Protein AF-A0A3L8P4Z9-F1 (afdb_monomer_lite)

Foldseek 3Di:
DDDDDDDDDPPDDDPDPPPPDPPDPPPDQLLVVLVVVLVVLVVVLVVLVVVLVVLVVVLVVVPPDDPDDPCNVVSVVVNVVSVVSNVVSVVVSVLSVCLNPDDDFAAAPPPRHTADVVCCSVVSSDRHHPVRVD

Sequence (134 aa):
MGSAVSTCRVTCARSARTTTSASSTVVPEPADHLAERLAEQRRRIADLERSLAAVHAASESSNADDEHDPEGATIAFERQQLVALLETARRTAAALEAAATRTGPVLCERCGRPIDPARLEVRPQATTCVGCAS

Organism: NCBI:txid2478913

InterPro domains:
  IPR000962 Zinc finger, DksA/TraR C4-type [PF01258] (106-133)
  IPR020458 Zinc finger, DksA/TraR C4-type conserved site [PS01102] (108-132)

Radius of gyration: 32.13 Å; chains: 1; bounding box: 61×26×126 Å

pLDDT: mean 80.96, std 17.07, range [43.81, 98.62]

Secondary structure (DSSP, 8-state):
--------------------------PPPHHHHHHHHHHHHHHHHHHHHHHHHHHHHHHHHHTTT-TT-TTHHHHHHHHHHHHHHHHHHHHHHHHHHHHHH--SPPBPTTT-PBPPHHHHHH-TT--S-GGG--

Structure (mmCIF, N/CA/C/O backbone):
data_AF-A0A3L8P4Z9-F1
#
_entry.id   AF-A0A3L8P4Z9-F1
#
loop_
_atom_site.group_PDB
_atom_site.id
_atom_site.type_symbol
_atom_site.label_atom_id
_atom_site.label_alt_id
_atom_site.label_comp_id
_atom_site.label_asym_id
_atom_site.label_entity_id
_atom_site.label_seq_id
_atom_site.pdbx_PDB_ins_code
_atom_site.Cartn_x
_atom_site.Cartn_y
_atom_site.Cartn_z
_atom_site.occupancy
_atom_site.B_iso_or_equiv
_atom_site.auth_seq_id
_atom_site.auth_comp_id
_atom_site.auth_asym_id
_atom_site.auth_atom_id
_atom_site.pdbx_PDB_model_num
ATOM 1 N N . MET A 1 1 ? 38.728 -0.240 91.997 1.00 47.25 1 MET A N 1
ATOM 2 C CA . MET A 1 1 ? 39.815 -0.886 91.225 1.00 47.25 1 MET A CA 1
ATOM 3 C C . MET A 1 1 ? 39.215 -2.098 90.518 1.00 47.25 1 MET A C 1
ATOM 5 O O . MET A 1 1 ? 38.526 -2.849 91.189 1.00 47.25 1 MET A O 1
ATOM 9 N N . GLY A 1 2 ? 39.416 -2.232 89.198 1.00 43.81 2 GLY A N 1
ATOM 10 C CA . GLY A 1 2 ? 38.880 -3.311 88.339 1.00 43.81 2 GLY A CA 1
ATOM 11 C C . GLY A 1 2 ? 37.883 -2.778 87.295 1.00 43.81 2 GLY A C 1
ATOM 12 O O . GLY A 1 2 ? 36.716 -2.616 87.613 1.00 43.81 2 GLY A O 1
ATOM 13 N N . SER A 1 3 ? 38.334 -2.175 86.189 1.00 45.84 3 SER A N 1
ATOM 14 C CA . SER A 1 3 ? 38.762 -2.775 84.901 1.00 45.84 3 SER A CA 1
ATOM 15 C C . SER A 1 3 ? 37.621 -3.215 83.976 1.00 45.84 3 SER A C 1
ATOM 17 O O . SER A 1 3 ? 37.020 -4.248 84.227 1.00 45.84 3 SER A O 1
ATOM 19 N N . ALA A 1 4 ? 37.476 -2.439 82.884 1.00 53.91 4 ALA A N 1
ATOM 20 C CA . ALA A 1 4 ? 37.162 -2.788 81.484 1.00 53.91 4 ALA A CA 1
ATOM 21 C C . ALA A 1 4 ? 35.872 -3.613 81.205 1.00 53.91 4 ALA A C 1
ATOM 23 O O . ALA A 1 4 ? 35.465 -4.457 81.977 1.00 53.91 4 ALA A O 1
ATOM 24 N N . VAL A 1 5 ? 35.139 -3.455 80.101 1.00 52.00 5 VAL A N 1
ATOM 25 C CA . VAL A 1 5 ? 35.593 -3.474 78.709 1.00 52.00 5 VAL A CA 1
ATOM 26 C C . VAL A 1 5 ? 34.536 -2.809 77.811 1.00 52.00 5 VAL A C 1
ATOM 28 O O . VAL A 1 5 ? 33.337 -3.044 77.921 1.00 52.00 5 VAL A O 1
ATOM 31 N N . SER A 1 6 ? 35.055 -1.993 76.899 1.00 62.97 6 SER A N 1
ATOM 32 C CA . SER A 1 6 ? 34.502 -1.539 75.623 1.00 62.97 6 SER A CA 1
ATOM 33 C C . SER A 1 6 ? 33.571 -2.526 74.904 1.00 62.97 6 SER A C 1
ATOM 35 O O . SER A 1 6 ? 33.950 -3.661 74.649 1.00 62.97 6 SER A O 1
ATOM 37 N N . THR A 1 7 ? 32.444 -2.041 74.385 1.00 57.97 7 THR A N 1
ATOM 38 C CA . THR A 1 7 ? 32.111 -2.315 72.977 1.00 57.97 7 THR A CA 1
ATOM 39 C C . THR A 1 7 ? 31.402 -1.113 72.363 1.00 57.97 7 THR A C 1
ATOM 41 O O . THR A 1 7 ? 30.231 -0.832 72.600 1.00 57.97 7 THR A O 1
ATOM 44 N N . CYS A 1 8 ? 32.161 -0.396 71.541 1.00 51.56 8 CYS A N 1
ATOM 45 C CA . CYS A 1 8 ? 31.667 0.577 70.583 1.00 51.56 8 CYS A CA 1
ATOM 46 C C . CYS A 1 8 ? 30.765 -0.145 69.566 1.00 51.56 8 CYS A C 1
ATOM 48 O O . CYS A 1 8 ? 31.259 -0.880 68.711 1.00 51.56 8 CYS A O 1
ATOM 50 N N . ARG A 1 9 ? 29.440 0.029 69.649 1.00 60.16 9 ARG A N 1
ATOM 51 C CA . ARG A 1 9 ? 28.540 -0.318 68.541 1.00 60.16 9 ARG A CA 1
ATOM 52 C C . ARG A 1 9 ? 28.364 0.912 67.666 1.00 60.16 9 ARG A C 1
ATOM 54 O O . ARG A 1 9 ? 27.526 1.768 67.920 1.00 60.16 9 ARG A O 1
ATOM 61 N N . VAL A 1 10 ? 29.189 0.967 66.627 1.00 54.81 10 VAL A N 1
ATOM 62 C CA . VAL A 1 10 ? 29.035 1.852 65.475 1.00 54.81 10 VAL A CA 1
ATOM 63 C C . VAL A 1 10 ? 27.683 1.550 64.825 1.00 54.81 10 VAL A C 1
ATOM 65 O O . VAL A 1 10 ? 27.546 0.583 64.078 1.00 54.81 10 VAL A O 1
ATOM 68 N N . THR A 1 11 ? 26.661 2.358 65.092 1.00 55.53 11 THR A N 1
ATOM 69 C CA . THR A 1 11 ? 25.477 2.412 64.228 1.00 55.53 11 THR A CA 1
ATOM 70 C C . THR A 1 11 ? 25.874 3.145 62.953 1.00 55.53 11 THR A C 1
ATOM 72 O O . THR A 1 11 ? 25.762 4.364 62.852 1.00 55.53 11 THR A O 1
ATOM 75 N N . CYS A 1 12 ? 26.412 2.403 61.986 1.00 56.47 12 CYS A N 1
ATOM 76 C CA . CYS A 1 12 ? 26.636 2.913 60.642 1.00 56.47 12 CYS A CA 1
ATOM 77 C C . CYS A 1 12 ? 25.268 3.085 59.964 1.00 56.47 12 CYS A C 1
ATOM 79 O O . CYS A 1 12 ? 24.555 2.110 59.720 1.00 56.47 12 CYS A O 1
ATOM 81 N N . ALA A 1 13 ? 24.894 4.336 59.699 1.00 60.34 13 ALA A N 1
ATOM 82 C CA . ALA A 1 13 ? 23.738 4.700 58.896 1.00 60.34 13 ALA A CA 1
ATOM 83 C C . ALA A 1 13 ? 23.866 4.083 57.496 1.00 60.34 13 ALA A C 1
ATOM 85 O O . ALA A 1 13 ? 24.743 4.460 56.717 1.00 60.34 13 ALA A O 1
ATOM 86 N N . ARG A 1 14 ? 22.989 3.133 57.156 1.00 54.19 14 ARG A N 1
ATOM 87 C CA . ARG A 1 14 ? 22.910 2.585 55.800 1.00 54.19 14 ARG A CA 1
ATOM 88 C C . ARG A 1 14 ? 21.773 3.275 55.058 1.00 54.19 14 ARG A C 1
ATOM 90 O O . ARG A 1 14 ? 20.643 2.800 55.057 1.00 54.19 14 ARG A O 1
ATOM 97 N N . SER A 1 15 ? 22.088 4.410 54.434 1.00 60.22 15 SER A N 1
ATOM 98 C CA . SER A 1 15 ? 21.227 5.030 53.425 1.00 60.22 15 SER A CA 1
ATOM 99 C C . SER A 1 15 ? 20.944 4.021 52.315 1.00 60.22 15 SER A C 1
ATOM 101 O O . SER A 1 15 ? 21.846 3.642 51.561 1.00 60.22 15 SER A O 1
ATOM 103 N N . ALA A 1 16 ? 19.689 3.592 52.207 1.00 58.91 16 ALA A N 1
ATOM 104 C CA . ALA A 1 16 ? 19.195 2.912 51.025 1.00 58.91 16 ALA A CA 1
ATOM 105 C C . ALA A 1 16 ? 19.151 3.940 49.888 1.00 58.91 16 ALA A C 1
ATOM 107 O O . ALA A 1 16 ? 18.288 4.812 49.843 1.00 58.91 16 ALA A O 1
ATOM 108 N N . ARG A 1 17 ? 20.135 3.868 48.989 1.00 57.06 17 ARG A N 1
ATOM 109 C CA . ARG A 1 17 ? 20.080 4.543 47.693 1.00 57.06 17 ARG A CA 1
ATOM 110 C C . ARG A 1 17 ? 18.918 3.939 46.910 1.00 57.06 17 ARG A C 1
ATOM 112 O O . ARG A 1 17 ? 19.025 2.825 46.411 1.00 57.06 17 ARG A O 1
ATOM 119 N N . THR A 1 18 ? 17.821 4.674 46.799 1.00 49.19 18 THR A N 1
ATOM 120 C CA . THR A 1 18 ? 16.798 4.450 45.778 1.00 49.19 18 THR A CA 1
ATOM 121 C C . THR A 1 18 ? 17.373 4.851 44.426 1.00 49.19 18 THR A C 1
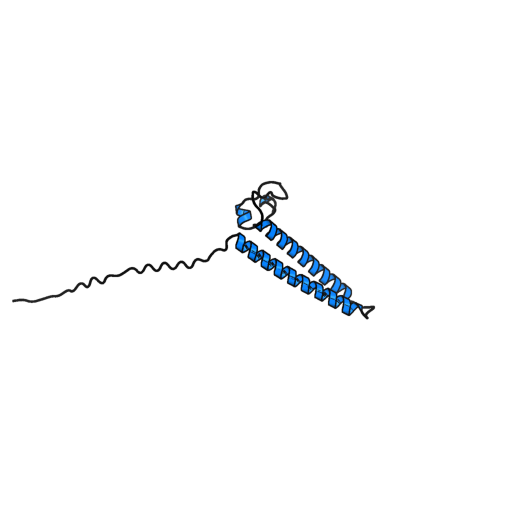ATOM 123 O O . THR A 1 18 ? 17.240 5.992 43.993 1.00 49.19 18 THR A O 1
ATOM 126 N N . THR A 1 19 ? 18.048 3.925 43.752 1.00 48.69 19 THR A N 1
ATOM 127 C CA . THR A 1 19 ? 18.252 4.028 42.306 1.00 48.69 19 THR A CA 1
ATOM 128 C C . THR A 1 19 ? 17.080 3.344 41.619 1.00 48.69 19 THR A C 1
ATOM 130 O O . THR A 1 19 ? 17.152 2.164 41.282 1.00 48.69 19 THR A O 1
ATOM 133 N N . THR A 1 20 ? 15.989 4.083 41.423 1.00 49.09 20 THR A N 1
ATOM 134 C CA . THR A 1 20 ? 14.983 3.723 40.421 1.00 49.09 20 THR A CA 1
ATOM 135 C C . THR A 1 20 ? 15.505 4.219 39.080 1.00 49.09 20 THR A C 1
ATOM 137 O O . THR A 1 20 ? 15.345 5.387 38.743 1.00 49.09 20 THR A O 1
ATOM 140 N N . SER A 1 21 ? 16.183 3.348 38.336 1.00 54.06 21 SER A N 1
ATOM 141 C CA . SER A 1 21 ? 16.427 3.566 36.910 1.00 54.06 21 SER A CA 1
ATOM 142 C C . SER A 1 21 ? 15.387 2.763 36.141 1.00 54.06 21 SER A C 1
ATOM 144 O O . SER A 1 21 ? 15.504 1.546 36.006 1.00 54.06 21 SER A O 1
ATOM 146 N N . ALA A 1 22 ? 14.332 3.443 35.695 1.00 50.34 22 ALA A N 1
ATOM 147 C CA . ALA A 1 22 ? 13.406 2.898 34.718 1.00 50.34 22 ALA A CA 1
ATOM 148 C C . ALA A 1 22 ? 14.041 3.071 33.335 1.00 50.34 22 ALA A C 1
ATOM 150 O O . ALA A 1 22 ? 14.012 4.154 32.753 1.00 50.34 22 ALA A O 1
ATOM 151 N N . SER A 1 23 ? 14.633 1.998 32.814 1.00 52.19 23 SER A N 1
ATOM 152 C CA . SER A 1 23 ? 14.898 1.889 31.383 1.00 52.19 23 SER A CA 1
ATOM 153 C C . SER A 1 23 ? 13.544 1.659 30.711 1.00 52.19 23 SER A C 1
ATOM 155 O O . SER A 1 23 ? 13.071 0.530 30.598 1.00 52.19 23 SER A O 1
ATOM 157 N N . SER A 1 24 ? 12.853 2.757 30.405 1.00 57.09 24 SER A N 1
ATOM 158 C CA . SER A 1 24 ? 11.582 2.710 29.695 1.00 57.09 24 SER A CA 1
ATOM 159 C C . SER A 1 24 ? 11.885 2.357 28.247 1.00 57.09 24 SER A C 1
ATOM 161 O O . SER A 1 24 ? 12.393 3.179 27.484 1.00 57.09 24 SER A O 1
ATOM 163 N N . THR A 1 25 ? 11.614 1.111 27.877 1.00 47.81 25 THR A N 1
ATOM 164 C CA . THR A 1 25 ? 11.360 0.772 26.483 1.00 47.81 25 THR A CA 1
ATOM 165 C C . THR A 1 25 ? 10.094 1.527 26.105 1.00 47.81 25 THR A C 1
ATOM 167 O O . THR A 1 25 ? 8.988 1.119 26.447 1.00 47.81 25 THR A O 1
ATOM 170 N N . VAL A 1 26 ? 10.261 2.701 25.495 1.00 58.88 26 VAL A N 1
ATOM 171 C CA . VAL A 1 26 ? 9.133 3.472 24.976 1.00 58.88 26 VAL A CA 1
ATOM 172 C C . VAL A 1 26 ? 8.517 2.617 23.881 1.00 58.88 26 VAL A C 1
ATOM 174 O O . VAL A 1 26 ? 9.087 2.473 22.800 1.00 58.88 26 VAL A O 1
ATOM 177 N N . VAL A 1 27 ? 7.399 1.972 24.199 1.00 55.41 27 VAL A N 1
ATOM 178 C CA . VAL A 1 27 ? 6.559 1.342 23.189 1.00 55.41 27 VAL A CA 1
ATOM 179 C C . VAL A 1 27 ? 6.059 2.498 22.324 1.00 55.41 27 VAL A C 1
ATOM 181 O O . VAL A 1 27 ? 5.469 3.425 22.881 1.00 55.41 27 VAL A O 1
ATOM 184 N N . PRO A 1 28 ? 6.363 2.522 21.016 1.00 60.59 28 PRO A N 1
ATOM 185 C CA . PRO A 1 28 ? 5.922 3.611 20.161 1.00 60.59 28 PRO A CA 1
ATOM 186 C C . PRO A 1 28 ? 4.397 3.684 20.197 1.00 60.59 28 PRO A C 1
ATOM 188 O O . PRO A 1 28 ? 3.721 2.651 20.135 1.00 60.59 28 PRO A O 1
ATOM 191 N N . GLU A 1 29 ? 3.861 4.899 20.300 1.00 62.59 29 GLU A N 1
ATOM 192 C CA . GLU A 1 29 ? 2.422 5.116 20.216 1.00 62.59 29 GLU A CA 1
ATOM 193 C C . GLU A 1 29 ? 1.911 4.581 18.861 1.00 62.59 29 GLU A C 1
ATOM 195 O O . GLU A 1 29 ? 2.639 4.626 17.860 1.00 62.59 29 GLU A O 1
ATOM 200 N N . PRO A 1 30 ? 0.667 4.077 18.765 1.00 72.62 30 PRO A N 1
ATOM 201 C CA . PRO A 1 30 ? 0.160 3.453 17.537 1.00 72.62 30 PRO A CA 1
ATOM 202 C C . PRO A 1 30 ? 0.298 4.331 16.280 1.00 72.62 30 PRO A C 1
ATOM 204 O O . PRO A 1 30 ? 0.514 3.820 15.179 1.00 72.62 30 PRO A O 1
ATOM 207 N N . ALA A 1 31 ? 0.213 5.655 16.443 1.00 76.88 31 ALA A N 1
ATOM 208 C CA . ALA A 1 31 ? 0.410 6.628 15.372 1.00 76.88 31 ALA A CA 1
ATOM 209 C C . ALA A 1 31 ? 1.866 6.686 14.873 1.00 76.88 31 ALA A C 1
ATOM 211 O O . ALA A 1 31 ? 2.091 6.722 13.661 1.00 76.88 31 ALA A O 1
ATOM 212 N N . ASP A 1 32 ? 2.846 6.622 15.778 1.00 81.56 32 ASP A N 1
ATOM 213 C CA . ASP A 1 32 ? 4.273 6.631 15.434 1.00 81.56 32 ASP A CA 1
ATOM 214 C C . ASP A 1 32 ? 4.645 5.368 14.653 1.00 81.56 32 ASP A C 1
ATOM 216 O O . ASP A 1 32 ? 5.321 5.431 13.624 1.00 81.56 32 AS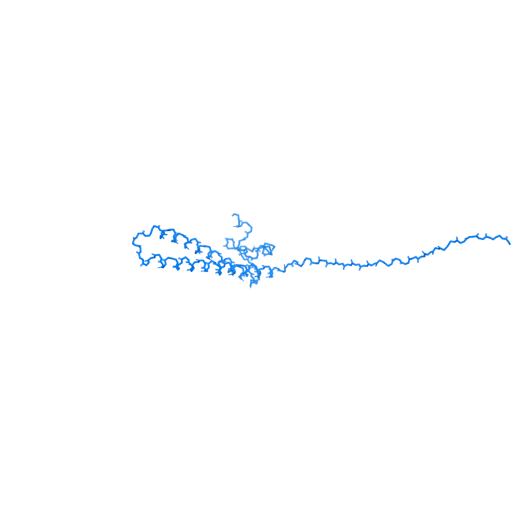P A O 1
ATOM 220 N N . HIS A 1 33 ? 4.110 4.219 15.075 1.00 85.19 33 HIS A N 1
ATOM 221 C CA . HIS A 1 33 ? 4.317 2.957 14.370 1.00 85.19 33 HIS A CA 1
ATOM 222 C C . HIS A 1 33 ? 3.731 2.974 12.946 1.00 85.19 33 HIS A C 1
ATOM 224 O O . HIS A 1 33 ? 4.335 2.452 12.004 1.00 85.19 33 HIS A O 1
ATOM 230 N N . LEU A 1 34 ? 2.561 3.591 12.748 1.00 89.38 34 LEU A N 1
ATOM 231 C CA . LEU A 1 34 ? 1.978 3.758 11.414 1.00 89.38 34 LEU A CA 1
ATOM 232 C C . LEU A 1 34 ? 2.796 4.703 10.536 1.00 89.38 34 LEU A C 1
ATOM 234 O O . LEU A 1 34 ? 3.001 4.399 9.358 1.00 89.38 34 LEU A O 1
ATOM 238 N N . ALA A 1 35 ? 3.279 5.811 11.096 1.00 90.88 35 ALA A N 1
ATOM 239 C CA . ALA A 1 35 ? 4.118 6.765 10.382 1.00 90.88 35 ALA A CA 1
ATOM 240 C C . ALA A 1 35 ? 5.431 6.118 9.913 1.00 90.88 35 ALA A C 1
ATOM 242 O O . ALA A 1 35 ? 5.812 6.270 8.750 1.00 90.88 35 ALA A O 1
ATOM 243 N N . GLU A 1 36 ? 6.082 5.330 10.773 1.00 92.25 36 GLU A N 1
ATOM 244 C CA . GLU A 1 36 ? 7.293 4.584 10.426 1.00 92.25 36 GLU A CA 1
ATOM 245 C C . GLU A 1 36 ? 7.033 3.569 9.304 1.00 92.25 36 GLU A C 1
ATOM 247 O O . GLU A 1 36 ? 7.753 3.537 8.300 1.00 92.25 36 GLU A O 1
ATOM 252 N N . ARG A 1 37 ? 5.954 2.782 9.415 1.00 92.31 37 ARG A N 1
ATOM 253 C CA . ARG A 1 37 ? 5.566 1.818 8.374 1.00 92.31 37 ARG A CA 1
ATOM 254 C C . ARG A 1 37 ? 5.235 2.494 7.048 1.00 92.31 37 ARG A C 1
ATOM 256 O O . ARG A 1 37 ? 5.577 1.958 5.994 1.00 92.31 37 ARG A O 1
ATOM 263 N N . LEU A 1 38 ? 4.585 3.655 7.079 1.00 94.69 38 LEU A N 1
ATOM 264 C CA . LEU A 1 38 ? 4.293 4.436 5.882 1.00 94.69 38 LEU A CA 1
ATOM 265 C C . LEU A 1 38 ? 5.578 4.969 5.238 1.00 94.69 38 LEU A C 1
ATOM 267 O O . LEU A 1 38 ? 5.730 4.874 4.020 1.00 94.69 38 LEU A O 1
ATOM 271 N N . ALA A 1 39 ? 6.518 5.482 6.035 1.00 96.25 39 ALA A N 1
ATOM 272 C CA . ALA A 1 39 ? 7.817 5.928 5.541 1.00 96.25 39 ALA A CA 1
ATOM 273 C C . ALA A 1 39 ? 8.589 4.783 4.865 1.00 96.25 39 ALA A C 1
ATOM 275 O O . ALA A 1 39 ? 9.161 4.977 3.793 1.00 96.25 39 ALA A O 1
ATOM 276 N N . GLU A 1 40 ? 8.544 3.581 5.440 1.00 96.12 40 GLU A N 1
ATOM 277 C CA . GLU A 1 40 ? 9.132 2.382 4.839 1.00 96.12 40 GLU A CA 1
ATOM 278 C C . GLU A 1 40 ? 8.465 2.008 3.510 1.00 96.12 40 GLU A C 1
ATOM 280 O O . GLU A 1 40 ? 9.152 1.777 2.516 1.00 96.12 40 GLU A O 1
ATOM 285 N N . GLN A 1 41 ? 7.128 2.019 3.437 1.00 96.69 41 GLN A N 1
ATOM 286 C CA . GLN A 1 41 ? 6.445 1.754 2.165 1.00 96.69 41 GLN A CA 1
ATOM 287 C C . GLN A 1 41 ? 6.765 2.806 1.101 1.00 96.69 41 GLN A C 1
ATOM 289 O O . GLN A 1 41 ? 6.928 2.455 -0.064 1.00 96.69 41 GLN A O 1
ATOM 294 N N . ARG A 1 42 ? 6.910 4.081 1.480 1.00 98.00 42 ARG A N 1
ATOM 295 C CA . ARG A 1 42 ? 7.303 5.151 0.551 1.00 98.00 42 ARG A CA 1
ATOM 296 C C . ARG A 1 42 ? 8.717 4.955 0.008 1.00 98.00 42 ARG A C 1
ATOM 298 O O . ARG A 1 42 ? 8.916 5.128 -1.191 1.00 98.00 42 ARG A O 1
ATOM 305 N N . ARG A 1 43 ? 9.674 4.538 0.848 1.00 98.44 43 ARG A N 1
ATOM 306 C CA . ARG A 1 43 ? 11.021 4.153 0.388 1.00 98.44 43 ARG A CA 1
ATOM 307 C C . ARG A 1 43 ? 10.952 3.004 -0.614 1.00 98.44 43 ARG A C 1
ATOM 309 O O . ARG A 1 43 ? 11.473 3.125 -1.716 1.00 98.44 43 ARG A O 1
ATOM 316 N N . ARG A 1 44 ? 10.207 1.946 -0.281 1.00 98.00 44 ARG A N 1
ATOM 317 C CA . ARG A 1 44 ? 10.013 0.793 -1.169 1.00 98.00 44 ARG A CA 1
ATOM 318 C C . ARG A 1 44 ? 9.384 1.173 -2.513 1.00 98.00 44 ARG A C 1
ATOM 320 O O . ARG A 1 44 ? 9.782 0.635 -3.540 1.00 98.00 44 ARG A O 1
ATOM 327 N N . ILE A 1 45 ? 8.406 2.080 -2.519 1.00 98.62 45 ILE A N 1
ATOM 328 C CA . ILE A 1 45 ? 7.800 2.610 -3.751 1.00 98.62 45 ILE A CA 1
ATOM 329 C C . ILE A 1 45 ? 8.860 3.310 -4.605 1.00 98.62 45 ILE A C 1
ATOM 331 O O . ILE A 1 45 ? 8.984 2.983 -5.781 1.00 98.62 45 ILE A O 1
ATOM 335 N N . ALA A 1 46 ? 9.654 4.205 -4.013 1.00 98.44 46 ALA A N 1
ATOM 336 C CA . ALA A 1 46 ? 10.706 4.923 -4.731 1.00 98.44 46 ALA A CA 1
ATOM 337 C C . ALA A 1 46 ? 11.774 3.973 -5.306 1.00 98.44 46 ALA A C 1
ATOM 339 O O . ALA A 1 46 ? 12.263 4.181 -6.415 1.00 98.44 46 ALA A O 1
ATOM 340 N N . ASP A 1 47 ? 12.124 2.909 -4.583 1.00 98.31 47 ASP A N 1
ATOM 341 C CA . ASP A 1 47 ? 13.052 1.883 -5.067 1.00 98.31 47 ASP A CA 1
ATOM 342 C C . ASP A 1 47 ? 12.482 1.129 -6.274 1.00 98.31 47 ASP A C 1
ATOM 344 O O . ASP A 1 47 ? 13.149 1.017 -7.300 1.00 98.31 47 ASP A O 1
ATOM 348 N N . LEU A 1 48 ? 11.225 0.683 -6.188 1.00 98.38 48 LEU A N 1
ATOM 349 C CA . LEU A 1 48 ? 10.539 -0.012 -7.281 1.00 98.38 48 LEU A CA 1
ATOM 350 C C . LEU A 1 48 ? 10.365 0.876 -8.520 1.00 98.38 48 LEU A C 1
ATOM 352 O O . LEU A 1 48 ? 10.510 0.393 -9.641 1.00 98.38 48 LEU A O 1
ATOM 356 N N . GLU A 1 49 ? 10.084 2.167 -8.339 1.00 98.00 49 GLU A N 1
ATOM 357 C CA . GLU A 1 49 ? 10.002 3.138 -9.436 1.00 98.00 49 GLU A CA 1
ATOM 358 C C . GLU A 1 49 ? 11.352 3.311 -10.141 1.00 98.00 49 GLU A C 1
ATOM 360 O O . GLU A 1 49 ? 11.399 3.326 -11.371 1.00 98.00 49 GLU A O 1
ATOM 365 N N . ARG A 1 50 ? 12.458 3.364 -9.385 1.00 97.94 50 ARG A N 1
ATOM 366 C CA . ARG A 1 50 ? 13.812 3.402 -9.958 1.00 97.94 50 ARG A CA 1
ATOM 367 C C . ARG A 1 50 ? 14.149 2.124 -10.724 1.00 97.94 50 ARG A C 1
ATOM 369 O O . ARG A 1 50 ? 14.678 2.216 -11.829 1.00 97.94 50 ARG A O 1
ATOM 376 N N . SER A 1 51 ? 13.818 0.952 -10.181 1.00 96.50 51 SER A N 1
ATOM 377 C CA . SER A 1 51 ? 14.004 -0.326 -10.881 1.00 96.50 51 SER A CA 1
ATOM 378 C C . SER A 1 51 ? 13.193 -0.389 -12.174 1.00 96.50 51 SER A C 1
ATOM 380 O O . SER A 1 51 ? 13.720 -0.780 -13.210 1.00 96.50 51 SER A O 1
ATOM 382 N N . LEU A 1 52 ? 11.932 0.051 -12.145 1.00 96.06 52 LEU A N 1
ATOM 383 C CA . LEU A 1 52 ? 11.077 0.068 -13.331 1.00 96.06 52 LEU A CA 1
ATOM 384 C C . LEU A 1 52 ? 11.630 1.001 -14.418 1.00 96.06 52 LEU A C 1
ATOM 386 O O . LEU A 1 52 ? 11.653 0.623 -15.588 1.00 96.06 52 LEU A O 1
ATOM 390 N N . ALA A 1 53 ? 12.116 2.184 -14.032 1.00 93.88 53 ALA A N 1
ATOM 391 C CA . ALA A 1 53 ? 12.758 3.118 -14.953 1.00 93.88 53 ALA A CA 1
ATOM 392 C C . ALA A 1 53 ? 14.043 2.537 -15.570 1.00 93.88 53 ALA A C 1
ATOM 394 O O . ALA A 1 53 ? 14.285 2.723 -16.759 1.00 93.88 53 ALA A O 1
ATOM 395 N N . ALA A 1 54 ? 14.841 1.796 -14.793 1.00 91.88 54 ALA A N 1
ATOM 396 C CA . ALA A 1 54 ? 16.037 1.124 -15.298 1.00 91.88 54 ALA A CA 1
ATOM 397 C C . ALA A 1 54 ? 15.697 0.037 -16.333 1.00 91.88 54 ALA A C 1
ATOM 399 O O . ALA A 1 54 ? 16.338 -0.022 -17.380 1.00 91.88 54 ALA A O 1
ATOM 400 N N . VAL A 1 55 ? 14.655 -0.766 -16.087 1.00 89.25 55 VAL A N 1
ATOM 401 C CA . VAL A 1 55 ? 14.168 -1.771 -17.050 1.00 89.25 55 VAL A CA 1
ATOM 402 C C . VAL A 1 55 ? 13.666 -1.106 -18.334 1.00 89.25 55 VAL A C 1
ATOM 404 O O . VAL A 1 55 ? 13.961 -1.588 -19.427 1.00 89.25 55 VAL A O 1
ATOM 407 N N . HIS A 1 56 ? 12.950 0.021 -18.241 1.00 87.06 56 HIS A N 1
ATOM 408 C CA . HIS A 1 56 ? 12.522 0.782 -19.427 1.00 87.06 56 HIS A CA 1
ATOM 409 C C . HIS A 1 56 ? 13.706 1.320 -20.228 1.00 87.06 56 HIS A C 1
ATOM 411 O O . HIS A 1 56 ? 13.743 1.114 -21.437 1.00 87.06 56 HIS A O 1
ATOM 417 N N . ALA A 1 57 ? 14.698 1.921 -19.569 1.00 85.94 57 ALA A N 1
ATOM 418 C CA . ALA A 1 57 ? 15.897 2.416 -20.240 1.00 85.94 57 ALA A CA 1
ATOM 419 C C . ALA A 1 57 ? 16.681 1.287 -20.935 1.00 85.94 57 ALA A C 1
ATOM 421 O O . ALA A 1 57 ? 17.116 1.449 -22.073 1.00 85.94 57 ALA A O 1
ATOM 422 N N . ALA A 1 58 ? 16.810 0.124 -20.285 1.00 79.69 58 ALA A N 1
ATOM 423 C CA . ALA A 1 58 ? 17.434 -1.057 -20.881 1.00 79.69 58 ALA A CA 1
ATOM 424 C C . ALA A 1 58 ? 16.651 -1.555 -22.109 1.00 79.69 58 ALA A C 1
ATOM 426 O O . ALA A 1 58 ? 17.251 -1.840 -23.145 1.00 79.69 58 ALA A O 1
ATOM 427 N N . SER A 1 59 ? 15.313 -1.569 -22.020 1.00 74.62 59 SER A N 1
ATOM 428 C CA . SER A 1 59 ? 14.429 -1.923 -23.140 1.00 74.62 59 SER A CA 1
ATOM 429 C C . SER A 1 59 ? 14.675 -1.011 -24.345 1.00 74.62 59 SER A C 1
ATOM 431 O O . SER A 1 59 ? 14.868 -1.486 -25.456 1.00 74.62 59 SER A O 1
ATOM 433 N N . GLU A 1 60 ? 14.694 0.308 -24.133 1.00 75.25 60 GLU A N 1
ATOM 434 C CA . GLU A 1 60 ? 14.896 1.299 -25.198 1.00 75.25 60 GLU A CA 1
ATOM 435 C C . GLU A 1 60 ? 16.280 1.189 -25.850 1.00 75.25 60 GLU A C 1
ATOM 437 O O . GLU A 1 60 ? 16.388 1.351 -27.063 1.00 75.25 60 GLU A O 1
ATOM 442 N N . SER A 1 61 ? 17.322 0.864 -25.074 1.00 68.81 61 SER A N 1
ATOM 443 C CA . SER A 1 61 ? 18.667 0.635 -25.614 1.00 68.81 61 SER A CA 1
ATOM 444 C C . SER A 1 61 ? 18.805 -0.668 -26.408 1.00 68.81 61 SER A C 1
ATOM 446 O O . SER A 1 61 ? 19.572 -0.693 -27.366 1.00 68.81 61 SER A O 1
ATOM 448 N N . SER A 1 62 ? 18.063 -1.722 -26.039 1.00 61.41 62 SER A N 1
ATOM 449 C CA . SER A 1 62 ? 18.074 -3.021 -26.737 1.00 61.41 62 SER A CA 1
ATOM 450 C C . SER A 1 62 ? 17.291 -2.961 -28.054 1.00 61.41 62 SER A C 1
ATOM 452 O O . SER A 1 62 ? 17.730 -3.464 -29.083 1.00 61.41 62 SER A O 1
ATOM 454 N N . ASN A 1 63 ? 16.166 -2.237 -28.061 1.00 58.03 63 ASN A N 1
ATOM 455 C CA . ASN A 1 63 ? 15.277 -2.105 -29.221 1.00 58.03 63 ASN A CA 1
ATOM 456 C C . ASN A 1 63 ? 15.862 -1.287 -30.393 1.00 58.03 63 ASN A C 1
ATOM 458 O O . ASN A 1 63 ? 15.200 -1.146 -31.421 1.00 58.03 63 ASN A O 1
ATOM 462 N N . ALA A 1 64 ? 17.038 -0.673 -30.235 1.00 55.97 64 ALA A N 1
ATOM 463 C CA . ALA A 1 64 ? 17.569 0.297 -31.191 1.00 55.97 64 ALA A CA 1
ATOM 464 C C . ALA A 1 64 ? 18.271 -0.324 -32.419 1.00 55.97 64 ALA A C 1
ATOM 466 O O . ALA A 1 64 ? 18.513 0.415 -33.371 1.00 55.97 64 ALA A O 1
ATOM 467 N N . ASP A 1 65 ? 18.584 -1.630 -32.427 1.00 62.06 65 ASP A N 1
ATOM 468 C CA . ASP A 1 65 ? 19.320 -2.265 -33.545 1.00 62.06 65 ASP A CA 1
ATOM 469 C C . ASP A 1 65 ? 19.049 -3.773 -33.766 1.00 62.06 65 ASP A C 1
ATOM 471 O O . ASP A 1 65 ? 19.668 -4.374 -34.638 1.00 62.06 65 ASP A O 1
ATOM 475 N N . ASP A 1 66 ? 18.145 -4.424 -33.019 1.00 60.31 66 ASP A N 1
ATOM 476 C CA . ASP A 1 66 ? 18.054 -5.894 -33.050 1.00 60.31 66 ASP A CA 1
ATOM 477 C C . ASP A 1 66 ? 16.656 -6.415 -33.415 1.00 60.31 66 ASP A C 1
ATOM 479 O O . ASP A 1 66 ? 15.742 -6.500 -32.593 1.00 60.31 66 ASP A O 1
ATOM 483 N N . GLU A 1 67 ? 16.487 -6.791 -34.687 1.00 61.44 67 GLU A N 1
ATOM 484 C CA . GLU A 1 67 ? 15.276 -7.447 -35.199 1.00 61.44 67 GLU A CA 1
ATOM 485 C C . GLU A 1 67 ? 15.061 -8.851 -34.591 1.00 61.44 67 GLU A C 1
ATOM 487 O O . GLU A 1 67 ? 13.978 -9.430 -34.715 1.00 61.44 67 GLU A O 1
ATOM 492 N N . HIS A 1 68 ? 16.035 -9.390 -33.852 1.00 62.00 68 HIS A N 1
ATOM 493 C CA . HIS A 1 68 ? 15.900 -10.660 -33.151 1.00 62.00 68 HIS A CA 1
ATOM 494 C C . HIS A 1 68 ? 16.492 -10.616 -31.736 1.00 62.00 68 HIS A C 1
ATOM 496 O O . HIS A 1 68 ? 17.333 -11.447 -31.412 1.00 62.00 68 HIS A O 1
ATOM 502 N N . ASP A 1 69 ? 15.985 -9.729 -30.869 1.00 64.81 69 ASP A N 1
ATOM 503 C CA . ASP A 1 69 ? 16.284 -9.779 -29.430 1.00 64.81 69 ASP A CA 1
ATOM 504 C C . ASP A 1 69 ? 15.403 -10.832 -28.705 1.00 64.81 69 ASP A C 1
ATOM 506 O O . ASP A 1 69 ? 14.208 -10.594 -28.467 1.00 64.81 69 ASP A O 1
ATOM 510 N N . PRO A 1 70 ? 15.941 -12.010 -28.322 1.00 65.50 70 PRO A N 1
ATOM 511 C CA . PRO A 1 70 ? 15.197 -13.004 -27.550 1.00 65.50 70 PRO A CA 1
ATOM 512 C C . PRO A 1 70 ? 14.893 -12.541 -26.113 1.00 65.50 70 PRO A C 1
ATOM 514 O O . PRO A 1 70 ? 14.008 -13.115 -25.472 1.00 65.50 70 PRO A O 1
ATOM 517 N N . GLU A 1 71 ? 15.577 -11.510 -25.601 1.00 66.62 71 GLU A N 1
ATOM 518 C CA . GLU A 1 71 ? 15.400 -10.986 -24.242 1.00 66.62 71 GLU A CA 1
ATOM 519 C C . GLU A 1 71 ? 14.181 -10.065 -24.109 1.00 66.62 71 GLU A C 1
ATOM 521 O O . GLU A 1 71 ? 13.712 -9.827 -22.993 1.00 66.62 71 GLU A O 1
ATOM 526 N N . GLY A 1 72 ? 13.575 -9.607 -25.212 1.00 73.12 72 GLY A N 1
ATOM 527 C CA . GLY A 1 72 ? 12.377 -8.758 -25.172 1.00 73.12 72 GLY A CA 1
ATOM 528 C C . GLY A 1 72 ? 11.210 -9.381 -24.385 1.00 73.12 72 GLY A C 1
ATOM 529 O O . GLY A 1 72 ? 10.483 -8.683 -23.671 1.00 73.12 72 GLY A O 1
ATOM 530 N N . ALA A 1 73 ? 11.064 -10.711 -24.437 1.00 76.44 73 ALA A N 1
ATOM 531 C CA . ALA A 1 73 ? 10.083 -11.443 -23.633 1.00 76.44 73 ALA A CA 1
ATOM 532 C C . ALA A 1 73 ? 10.445 -11.461 -22.133 1.00 76.44 73 ALA A C 1
ATOM 534 O O . ALA A 1 73 ? 9.564 -11.295 -21.283 1.00 76.44 73 ALA A O 1
ATOM 535 N N . THR A 1 74 ? 11.731 -11.613 -21.805 1.00 83.69 74 THR A N 1
ATOM 536 C CA . THR A 1 74 ? 12.260 -11.576 -20.432 1.00 83.69 74 THR A CA 1
ATOM 537 C C . THR A 1 74 ? 12.059 -10.195 -19.803 1.00 83.69 74 THR A C 1
ATOM 539 O O . THR A 1 74 ? 11.532 -10.078 -18.695 1.00 83.69 74 THR A O 1
ATOM 542 N N . ILE A 1 75 ? 12.392 -9.137 -20.545 1.00 82.56 75 ILE A N 1
ATOM 543 C CA . ILE A 1 75 ? 12.264 -7.737 -20.128 1.00 82.56 75 ILE A CA 1
ATOM 544 C C . ILE A 1 75 ? 10.791 -7.363 -19.896 1.00 82.56 75 ILE A C 1
ATOM 546 O O . ILE A 1 75 ? 10.448 -6.716 -18.900 1.00 82.56 75 ILE A O 1
ATOM 550 N N . ALA A 1 76 ? 9.885 -7.801 -20.777 1.00 84.44 76 ALA A N 1
ATOM 551 C CA . ALA A 1 76 ? 8.451 -7.585 -20.600 1.00 84.44 76 ALA A CA 1
ATOM 552 C C . ALA A 1 76 ? 7.918 -8.259 -19.322 1.00 84.44 76 ALA A C 1
ATOM 554 O O . ALA A 1 76 ? 7.128 -7.653 -18.591 1.00 84.44 76 ALA A O 1
ATOM 555 N N . PHE A 1 77 ? 8.375 -9.479 -19.025 1.00 88.75 77 PHE A N 1
ATOM 556 C CA . PHE A 1 77 ? 8.009 -10.199 -17.806 1.00 88.75 77 PHE A CA 1
ATOM 557 C C . PHE A 1 77 ? 8.536 -9.508 -16.538 1.00 88.75 77 PHE A C 1
ATOM 559 O O . PHE A 1 77 ? 7.774 -9.299 -15.588 1.00 88.75 77 PHE A O 1
ATOM 566 N N . GLU A 1 78 ? 9.806 -9.093 -16.518 1.00 91.56 78 GLU A N 1
ATOM 567 C CA . GLU A 1 78 ? 10.390 -8.357 -15.389 1.00 91.56 78 GLU A CA 1
ATOM 568 C C . GLU A 1 78 ? 9.629 -7.053 -15.123 1.00 91.56 78 GLU A C 1
ATOM 570 O O . GLU A 1 78 ? 9.238 -6.764 -13.986 1.00 91.56 78 GLU A O 1
ATOM 575 N N . ARG A 1 79 ? 9.315 -6.302 -16.185 1.00 93.44 79 ARG A N 1
ATOM 576 C CA . ARG A 1 79 ? 8.493 -5.092 -16.099 1.00 93.44 79 ARG A CA 1
ATOM 577 C C . ARG A 1 79 ? 7.140 -5.379 -15.448 1.00 93.44 79 ARG A C 1
ATOM 579 O O . ARG A 1 79 ? 6.720 -4.631 -14.565 1.00 93.44 79 ARG A O 1
ATOM 586 N N . GLN A 1 80 ? 6.441 -6.430 -15.878 1.00 95.19 80 GLN A N 1
ATOM 587 C CA . GLN A 1 80 ? 5.145 -6.805 -15.302 1.00 95.19 80 GLN A CA 1
ATOM 588 C C . GLN A 1 80 ? 5.265 -7.149 -13.812 1.00 95.19 80 GLN A C 1
ATOM 590 O O . GLN A 1 80 ? 4.419 -6.735 -13.016 1.00 95.19 80 GLN A O 1
ATOM 595 N N . GLN A 1 81 ? 6.335 -7.842 -13.418 1.00 96.50 81 GLN A N 1
ATOM 596 C CA . GLN A 1 81 ? 6.599 -8.168 -12.019 1.00 96.50 81 GLN A CA 1
ATOM 597 C C . GLN A 1 81 ? 6.809 -6.902 -11.173 1.00 96.50 81 GLN A C 1
ATOM 599 O O . GLN A 1 81 ? 6.178 -6.745 -10.125 1.00 96.50 81 GLN A O 1
ATOM 604 N N . LEU A 1 82 ? 7.635 -5.965 -11.648 1.00 97.31 82 LEU A N 1
ATOM 605 C CA . LEU A 1 82 ? 7.885 -4.692 -10.965 1.00 97.31 82 LEU A CA 1
ATOM 606 C C . LEU A 1 82 ? 6.613 -3.845 -10.840 1.00 97.31 82 LEU A C 1
ATOM 608 O O . LEU A 1 82 ? 6.354 -3.288 -9.772 1.00 97.31 82 LEU A O 1
ATOM 612 N N . VAL A 1 83 ? 5.780 -3.795 -11.885 1.00 97.50 83 VAL A N 1
ATOM 613 C CA . VAL A 1 83 ? 4.485 -3.096 -11.849 1.00 97.50 83 VAL A CA 1
ATOM 614 C C . VAL A 1 83 ? 3.567 -3.693 -10.780 1.00 97.50 83 VAL A C 1
ATOM 616 O O . VAL A 1 83 ? 3.033 -2.952 -9.955 1.00 97.50 83 VAL A O 1
ATOM 619 N N . ALA A 1 84 ? 3.429 -5.020 -10.722 1.00 97.81 84 ALA A N 1
ATOM 620 C CA . ALA A 1 84 ? 2.580 -5.678 -9.727 1.00 97.81 84 ALA A CA 1
ATOM 621 C C . ALA A 1 84 ? 3.051 -5.418 -8.279 1.00 97.81 84 ALA A C 1
ATOM 623 O O . ALA A 1 84 ? 2.236 -5.202 -7.368 1.00 97.81 84 ALA A O 1
ATOM 624 N N . LEU A 1 85 ? 4.370 -5.403 -8.057 1.00 98.25 85 LEU A N 1
ATOM 625 C CA . LEU A 1 85 ? 4.968 -5.055 -6.767 1.00 98.25 85 LEU A CA 1
ATOM 626 C C . LEU A 1 85 ? 4.703 -3.591 -6.400 1.00 98.25 85 LEU A C 1
ATOM 628 O O . LEU A 1 85 ? 4.321 -3.306 -5.261 1.00 98.25 85 LEU A O 1
ATOM 632 N N . LEU A 1 86 ? 4.854 -2.676 -7.359 1.00 98.25 86 LEU A N 1
ATOM 633 C CA . LEU A 1 86 ? 4.624 -1.245 -7.173 1.00 98.25 86 LEU A CA 1
ATOM 634 C C . LEU A 1 86 ? 3.160 -0.942 -6.836 1.00 98.25 86 LEU A C 1
ATOM 636 O O . LEU A 1 86 ? 2.882 -0.212 -5.885 1.00 98.25 86 LEU A O 1
ATOM 640 N N . GLU A 1 87 ? 2.211 -1.545 -7.553 1.00 97.94 87 GLU A N 1
ATOM 641 C CA . GLU A 1 87 ? 0.781 -1.421 -7.254 1.00 97.94 87 GLU A CA 1
ATOM 642 C C . GLU A 1 87 ? 0.449 -1.912 -5.844 1.00 97.94 87 GLU A C 1
ATOM 644 O O . GLU A 1 87 ? -0.293 -1.265 -5.101 1.00 97.94 87 GLU A O 1
ATOM 649 N N . THR A 1 88 ? 1.025 -3.045 -5.441 1.00 96.81 88 THR A N 1
ATOM 650 C CA . THR A 1 88 ? 0.812 -3.610 -4.105 1.00 96.81 88 THR A CA 1
ATOM 651 C C . THR A 1 88 ? 1.388 -2.713 -3.009 1.00 96.81 88 THR A C 1
ATOM 653 O O . THR A 1 88 ? 0.723 -2.483 -1.993 1.00 96.81 88 THR A O 1
ATOM 656 N N . ALA A 1 89 ? 2.581 -2.154 -3.218 1.00 96.69 89 ALA A N 1
ATOM 657 C CA . ALA A 1 89 ? 3.193 -1.211 -2.287 1.00 96.69 89 ALA A CA 1
ATOM 658 C C . ALA A 1 89 ? 2.358 0.076 -2.160 1.00 96.69 89 ALA A C 1
ATOM 660 O O . ALA A 1 89 ? 2.062 0.506 -1.044 1.00 96.69 89 ALA A O 1
ATOM 661 N N . ARG A 1 90 ? 1.878 0.636 -3.280 1.00 97.44 90 ARG A N 1
ATOM 662 C CA . ARG A 1 90 ? 0.999 1.820 -3.300 1.00 97.44 90 ARG A CA 1
ATOM 663 C C . ARG A 1 90 ? -0.326 1.580 -2.577 1.00 97.44 90 ARG A C 1
ATOM 665 O O . ARG A 1 90 ? -0.714 2.397 -1.746 1.00 97.44 90 ARG A O 1
ATOM 672 N N . ARG A 1 91 ? -0.989 0.440 -2.818 1.00 95.50 91 ARG A N 1
ATOM 673 C CA . ARG A 1 91 ? -2.206 0.051 -2.075 1.00 95.50 91 ARG A CA 1
ATOM 674 C C . ARG A 1 91 ? -1.946 -0.041 -0.572 1.00 95.50 91 ARG A C 1
ATOM 676 O O . ARG A 1 91 ? -2.761 0.413 0.225 1.00 95.50 91 ARG A O 1
ATOM 683 N N . THR A 1 92 ? -0.801 -0.599 -0.187 1.00 93.38 92 THR A N 1
ATOM 684 C CA . THR A 1 92 ? -0.413 -0.720 1.224 1.00 93.38 92 THR A CA 1
ATOM 685 C C . THR A 1 92 ? -0.172 0.650 1.858 1.00 93.38 92 THR A C 1
ATOM 687 O O . THR A 1 92 ? -0.663 0.899 2.956 1.00 93.38 92 THR A O 1
ATOM 690 N N . ALA A 1 93 ? 0.532 1.554 1.170 1.00 95.44 93 ALA A N 1
ATOM 691 C CA . ALA A 1 93 ? 0.759 2.919 1.639 1.00 95.44 93 ALA A CA 1
ATOM 692 C C . ALA A 1 93 ? -0.564 3.679 1.828 1.00 95.44 93 ALA A C 1
ATOM 694 O O . ALA A 1 93 ? -0.798 4.230 2.901 1.00 95.44 93 ALA A O 1
ATOM 695 N N . ALA A 1 94 ? -1.472 3.606 0.849 1.00 94.19 94 ALA A N 1
ATOM 696 C CA . ALA A 1 94 ? -2.795 4.222 0.941 1.00 94.19 94 ALA A CA 1
ATOM 697 C C . ALA A 1 94 ? -3.619 3.670 2.120 1.00 94.19 94 ALA A C 1
ATOM 699 O O . ALA A 1 94 ? -4.269 4.428 2.837 1.00 94.19 94 ALA A O 1
ATOM 700 N N . ALA A 1 95 ? -3.560 2.358 2.377 1.00 91.31 95 ALA A N 1
ATOM 701 C CA . ALA A 1 95 ? -4.242 1.751 3.520 1.00 91.31 95 ALA A CA 1
ATOM 702 C C . ALA A 1 95 ? -3.673 2.224 4.873 1.00 91.31 95 ALA A C 1
ATOM 704 O O . ALA A 1 95 ? -4.429 2.386 5.832 1.00 91.31 95 ALA A O 1
ATOM 705 N N . LEU A 1 96 ? -2.359 2.462 4.959 1.00 92.19 96 LEU A N 1
ATOM 706 C CA . LEU A 1 96 ? -1.712 3.015 6.155 1.00 92.19 96 LEU A CA 1
ATOM 707 C C . LEU A 1 96 ? -2.079 4.491 6.371 1.00 92.19 96 LEU A C 1
ATOM 709 O O . LEU A 1 96 ? -2.386 4.879 7.494 1.00 92.19 96 LEU A O 1
ATOM 713 N N . GLU A 1 97 ? -2.113 5.297 5.308 1.00 92.94 97 GLU A N 1
ATOM 714 C CA . GLU A 1 97 ? -2.544 6.704 5.355 1.00 92.94 97 GLU A CA 1
ATOM 715 C C . GLU A 1 97 ? -4.010 6.839 5.782 1.00 92.94 97 GLU A C 1
ATOM 717 O O . GLU A 1 97 ? -4.347 7.636 6.663 1.00 92.94 97 GLU A O 1
ATOM 722 N N . ALA A 1 98 ? -4.882 6.004 5.212 1.00 90.44 98 ALA A N 1
ATOM 723 C CA . ALA A 1 98 ? -6.281 5.932 5.609 1.00 90.44 98 ALA A CA 1
ATOM 724 C C . ALA A 1 98 ? -6.420 5.508 7.076 1.00 90.44 98 ALA A C 1
ATOM 726 O O . ALA A 1 98 ? -7.237 6.063 7.800 1.00 90.44 98 ALA A O 1
ATOM 727 N N . ALA A 1 99 ? -5.608 4.558 7.547 1.00 89.88 99 ALA A N 1
ATOM 728 C CA . ALA A 1 99 ? -5.620 4.155 8.948 1.00 8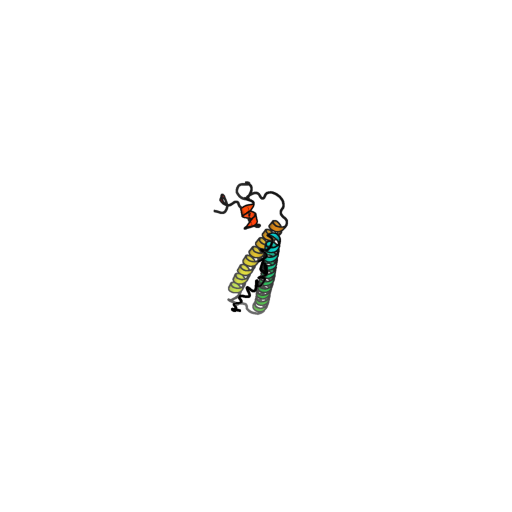9.88 99 ALA A CA 1
ATOM 729 C C . ALA A 1 99 ? -5.202 5.287 9.897 1.00 89.88 99 ALA A C 1
ATOM 731 O O . ALA A 1 99 ? -5.840 5.456 10.930 1.00 89.88 99 ALA A O 1
ATOM 732 N N . ALA A 1 100 ? -4.185 6.071 9.533 1.00 88.62 100 ALA A N 1
ATOM 733 C CA . ALA A 1 100 ? -3.655 7.152 10.362 1.00 88.62 100 ALA A CA 1
ATOM 734 C C . ALA A 1 100 ? -4.615 8.346 10.518 1.00 88.62 100 ALA A C 1
ATOM 736 O O . ALA A 1 100 ? -4.553 9.063 11.511 1.00 88.62 100 ALA A O 1
ATOM 737 N N . THR A 1 101 ? -5.499 8.568 9.544 1.00 88.69 101 THR A N 1
ATOM 738 C CA . THR A 1 101 ? -6.434 9.711 9.524 1.00 88.69 101 THR A CA 1
ATOM 739 C C . THR A 1 101 ? -7.852 9.349 9.965 1.00 88.69 101 THR A C 1
ATOM 741 O O . THR A 1 101 ? -8.724 10.214 10.064 1.00 88.69 101 THR A O 1
ATOM 744 N N . ARG A 1 102 ? -8.108 8.066 10.227 1.00 85.75 102 ARG A N 1
ATOM 745 C CA . ARG A 1 102 ? -9.444 7.545 10.500 1.00 85.75 102 ARG A CA 1
ATOM 746 C C . ARG A 1 102 ? -9.901 7.867 11.913 1.00 85.75 102 ARG A C 1
ATOM 748 O O . 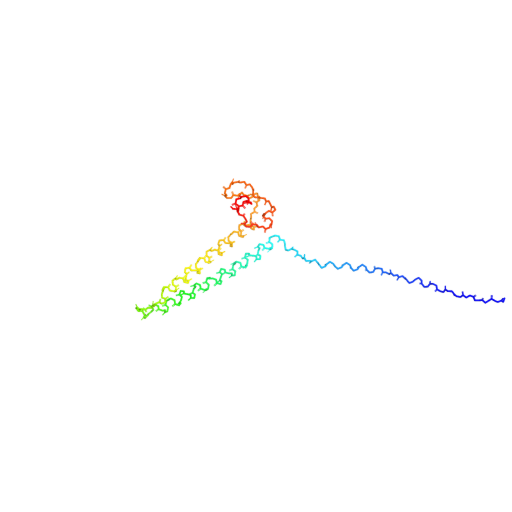ARG A 1 102 ? -9.178 7.680 12.885 1.00 85.75 102 ARG A O 1
ATOM 755 N N . THR A 1 103 ? -11.151 8.298 12.010 1.00 86.38 103 THR A N 1
ATOM 756 C CA . THR A 1 103 ? -11.837 8.579 13.268 1.00 86.38 103 THR A CA 1
ATOM 757 C C . THR A 1 103 ? -13.170 7.834 13.298 1.00 86.38 103 THR A C 1
ATOM 759 O O . THR A 1 103 ? -13.797 7.608 12.262 1.00 86.38 103 THR A O 1
ATOM 762 N N . GLY A 1 104 ? -13.598 7.417 14.489 1.00 88.12 104 GLY A N 1
ATOM 763 C CA . GLY A 1 104 ? -14.848 6.677 14.667 1.00 88.12 104 GLY A CA 1
ATOM 764 C C . GLY A 1 104 ? -14.772 5.181 14.312 1.00 88.12 104 GLY A C 1
ATOM 765 O O . GLY A 1 104 ? -13.692 4.639 14.064 1.00 88.12 104 GLY A O 1
ATOM 766 N N . PRO A 1 105 ? -15.918 4.477 14.352 1.00 89.00 105 PRO A N 1
ATOM 767 C CA . PRO A 1 105 ? -15.978 3.033 14.149 1.00 89.00 105 PRO A CA 1
ATOM 768 C C . PRO A 1 105 ? -15.688 2.642 12.693 1.00 89.00 105 PRO A C 1
ATOM 770 O O . PRO A 1 105 ? -16.193 3.257 11.756 1.00 89.00 105 PRO A O 1
ATOM 773 N N . VAL A 1 106 ? -14.925 1.564 12.500 1.00 91.38 106 VAL A N 1
ATOM 774 C CA . VAL A 1 106 ? -14.633 0.997 11.174 1.00 91.38 106 VAL A CA 1
ATOM 775 C C . VAL A 1 106 ? -15.570 -0.167 10.905 1.00 91.38 106 VAL A C 1
ATOM 777 O O . VAL A 1 106 ? -15.681 -1.065 11.736 1.00 91.38 106 VAL A O 1
ATOM 780 N N . LEU A 1 107 ? -16.224 -0.182 9.746 1.00 95.25 107 LEU A N 1
ATOM 781 C CA . LEU A 1 107 ? -17.095 -1.282 9.338 1.00 95.25 107 LEU A CA 1
ATOM 782 C C . LEU A 1 107 ? -16.334 -2.276 8.459 1.00 95.25 107 LEU A C 1
ATOM 784 O O . LEU A 1 107 ? -15.491 -1.900 7.650 1.00 95.25 107 LEU A O 1
ATOM 788 N N . CYS A 1 108 ? -16.642 -3.559 8.617 1.00 96.06 108 CYS A N 1
ATOM 789 C CA . CYS A 1 108 ? -16.086 -4.616 7.789 1.00 96.06 108 CYS A CA 1
ATOM 790 C C . CYS A 1 108 ? -16.630 -4.529 6.358 1.00 96.06 108 CYS A C 1
ATOM 792 O O . CYS A 1 108 ? -17.840 -4.604 6.159 1.00 96.06 108 CYS A O 1
ATOM 794 N N . GLU A 1 109 ? -15.740 -4.518 5.366 1.00 95.00 109 GLU A N 1
ATOM 795 C CA . GLU A 1 109 ? -16.106 -4.456 3.939 1.00 95.00 109 GLU A CA 1
ATOM 796 C C . GLU A 1 109 ? -16.947 -5.652 3.455 1.00 95.00 109 GLU A C 1
ATOM 798 O O . GLU A 1 109 ? -17.677 -5.535 2.477 1.00 95.00 109 GLU A O 1
ATOM 803 N N . ARG A 1 110 ? -16.877 -6.808 4.137 1.00 96.50 110 ARG A N 1
ATOM 804 C CA . ARG A 1 110 ? -17.623 -8.023 3.755 1.00 96.50 110 ARG A CA 1
ATOM 805 C C . ARG A 1 110 ? -18.996 -8.141 4.415 1.00 96.50 110 ARG A C 1
ATOM 807 O O . ARG A 1 110 ? -19.939 -8.563 3.759 1.00 96.50 110 ARG A O 1
ATOM 814 N N . CYS A 1 111 ? -19.114 -7.841 5.710 1.00 97.19 111 CYS A N 1
ATOM 815 C CA . CYS A 1 111 ? -20.354 -8.075 6.467 1.00 97.19 111 CYS A CA 1
ATOM 816 C C . CYS A 1 111 ? -20.996 -6.811 7.053 1.00 97.19 111 CYS A C 1
ATOM 818 O O . CYS A 1 111 ? -22.032 -6.914 7.706 1.00 97.19 111 CYS A O 1
ATOM 820 N N . GLY A 1 112 ? -20.380 -5.639 6.881 1.00 95.88 112 GLY A N 1
ATOM 821 C CA . GLY A 1 112 ? -20.890 -4.351 7.359 1.00 95.88 112 GLY A CA 1
ATOM 822 C C . GLY A 1 112 ? -20.853 -4.146 8.878 1.00 95.88 112 GLY A C 1
ATOM 823 O O . GLY A 1 112 ? -21.231 -3.081 9.354 1.00 95.88 112 GLY A O 1
ATOM 824 N N . ARG A 1 113 ? -20.404 -5.133 9.663 1.00 96.31 113 ARG A N 1
ATOM 825 C CA . ARG A 1 113 ? -20.340 -5.036 11.133 1.00 96.31 113 ARG A CA 1
ATOM 826 C C . ARG A 1 113 ? -19.113 -4.238 11.591 1.00 96.31 113 ARG A C 1
ATOM 828 O O . ARG A 1 113 ? -18.094 -4.296 10.899 1.00 96.31 113 ARG A O 1
ATOM 835 N N . PRO A 1 114 ? -19.158 -3.572 12.761 1.00 95.75 114 PRO A N 1
ATOM 836 C CA . PRO A 1 114 ? -17.985 -2.925 13.340 1.00 95.75 114 PRO A CA 1
ATOM 837 C C . PRO A 1 114 ? -16.809 -3.895 13.514 1.00 95.75 114 PRO A C 1
ATOM 839 O O . PRO A 1 114 ? -16.985 -5.041 13.933 1.00 95.75 114 PRO A O 1
ATOM 842 N N . ILE A 1 115 ? -15.609 -3.432 13.178 1.00 95.06 115 ILE A N 1
ATOM 843 C CA . ILE A 1 115 ? -14.351 -4.121 13.452 1.00 95.06 115 ILE A CA 1
ATOM 844 C C . ILE A 1 115 ? -13.959 -3.824 14.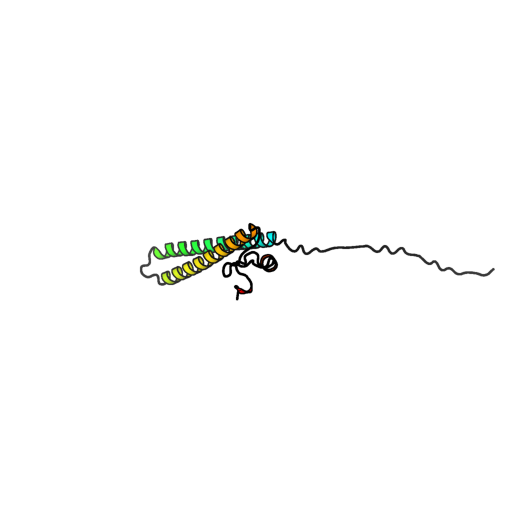899 1.00 95.06 115 ILE A C 1
ATOM 846 O O . ILE A 1 115 ? -14.012 -2.677 15.336 1.00 95.06 115 ILE A O 1
ATOM 850 N N . ASP A 1 116 ? -13.563 -4.871 15.622 1.00 93.75 116 ASP A N 1
ATOM 851 C CA . ASP A 1 116 ? -13.101 -4.775 17.005 1.00 93.75 116 ASP A CA 1
ATOM 852 C C . ASP A 1 116 ? -11.965 -3.734 17.142 1.00 93.75 116 ASP A C 1
ATOM 854 O O . ASP A 1 116 ? -10.956 -3.860 16.435 1.00 93.75 116 ASP A O 1
ATOM 858 N N . PRO A 1 117 ? -12.092 -2.728 18.029 1.00 89.62 117 PRO A N 1
ATOM 859 C CA . PRO A 1 117 ? -11.030 -1.766 18.306 1.00 89.62 117 PRO A CA 1
ATOM 860 C C . PRO A 1 117 ? -9.689 -2.423 18.641 1.00 89.62 117 PRO A C 1
ATOM 862 O O . PRO A 1 117 ? -8.674 -2.006 18.094 1.00 89.62 117 PRO A O 1
ATOM 865 N N . ALA A 1 118 ? -9.675 -3.520 19.407 1.00 89.56 118 ALA A N 1
ATOM 866 C CA . ALA A 1 118 ? -8.442 -4.232 19.749 1.00 89.56 118 ALA A CA 1
ATOM 867 C C . ALA A 1 118 ? -7.746 -4.819 18.505 1.00 89.56 118 ALA A C 1
ATOM 869 O O . ALA A 1 118 ? -6.520 -4.898 18.423 1.00 89.56 118 ALA A O 1
ATOM 870 N N . ARG A 1 119 ? -8.514 -5.198 17.471 1.00 91.12 119 ARG A N 1
ATOM 871 C CA . ARG A 1 119 ? -7.941 -5.608 16.179 1.00 91.12 119 ARG A CA 1
ATOM 872 C C . ARG A 1 119 ? -7.317 -4.426 15.450 1.00 91.12 119 ARG A C 1
ATOM 874 O O . ARG A 1 119 ? -6.297 -4.616 14.793 1.00 91.12 119 ARG A O 1
ATOM 881 N N . LEU A 1 120 ? -7.935 -3.251 15.524 1.00 88.56 120 LEU A N 1
ATOM 882 C CA . LEU A 1 120 ? -7.427 -2.034 14.895 1.00 88.56 120 LEU A CA 1
ATOM 883 C C . LEU A 1 120 ? -6.214 -1.470 15.641 1.00 88.56 120 LEU A C 1
ATOM 885 O O . LEU A 1 120 ? -5.335 -0.928 14.990 1.00 88.56 120 LEU A O 1
ATOM 889 N N . GLU A 1 121 ? -6.099 -1.672 16.951 1.00 84.19 121 GLU A N 1
ATOM 890 C CA . GLU A 1 121 ? -4.890 -1.337 17.717 1.00 84.19 121 GLU A CA 1
ATOM 891 C C . GLU A 1 121 ? -3.675 -2.135 17.221 1.00 84.19 121 GLU A C 1
ATOM 893 O O . GLU A 1 121 ? -2.607 -1.575 16.989 1.00 84.19 121 GLU A O 1
ATOM 898 N N . VAL A 1 122 ? -3.846 -3.441 16.979 1.00 86.19 122 VAL A N 1
ATOM 899 C CA . VAL A 1 122 ? -2.760 -4.318 16.498 1.00 86.19 122 VAL A CA 1
ATOM 900 C C . VAL A 1 122 ? -2.554 -4.215 14.982 1.00 86.19 122 VAL A C 1
ATOM 902 O O . VAL A 1 122 ? -1.437 -4.332 14.475 1.00 86.19 122 VAL A O 1
ATOM 905 N N . ARG A 1 123 ? -3.636 -4.048 14.215 1.00 87.56 123 ARG A N 1
ATOM 906 C CA . ARG A 1 123 ? -3.631 -3.952 12.747 1.00 87.56 123 ARG A CA 1
ATOM 907 C C . ARG A 1 123 ? -4.501 -2.776 12.292 1.00 87.56 123 ARG A C 1
ATOM 909 O O . ARG A 1 123 ? -5.609 -3.003 11.796 1.00 87.56 123 ARG A O 1
ATOM 916 N N . PRO A 1 124 ? -3.991 -1.535 12.359 1.00 86.38 124 PRO A N 1
ATOM 917 C CA . PRO A 1 124 ? -4.793 -0.347 12.056 1.00 86.38 124 PRO A CA 1
ATOM 918 C C . PRO A 1 124 ? -5.264 -0.275 10.602 1.00 86.38 124 PRO A C 1
ATOM 920 O O . PRO A 1 124 ? -6.281 0.344 10.301 1.00 86.38 124 PRO A O 1
ATOM 923 N N . GLN A 1 125 ? -4.561 -0.951 9.689 1.00 87.75 125 GLN A N 1
ATOM 924 C CA . GLN A 1 125 ? -4.945 -1.058 8.282 1.00 87.75 125 GLN A CA 1
ATOM 925 C C . GLN A 1 125 ? -6.014 -2.132 7.988 1.00 87.75 125 GLN A C 1
ATOM 927 O O . GLN A 1 125 ? -6.334 -2.359 6.826 1.00 87.75 125 GLN A O 1
ATOM 932 N N . ALA A 1 126 ? -6.544 -2.843 8.991 1.00 90.81 126 ALA A N 1
ATOM 933 C CA . ALA A 1 126 ? -7.535 -3.893 8.755 1.00 90.81 126 ALA A CA 1
ATOM 934 C C . ALA A 1 126 ? -8.856 -3.325 8.199 1.00 90.81 126 ALA A C 1
ATOM 936 O O . ALA A 1 126 ? -9.430 -2.395 8.765 1.00 90.81 126 ALA A O 1
ATOM 937 N N . THR A 1 127 ? -9.363 -3.931 7.121 1.00 92.12 127 THR A N 1
ATOM 938 C CA . THR A 1 127 ? -10.662 -3.587 6.504 1.00 92.12 127 THR A CA 1
ATOM 939 C C . THR A 1 127 ? -11.723 -4.684 6.667 1.00 92.12 127 THR A C 1
ATOM 941 O O . THR A 1 127 ? -12.904 -4.500 6.367 1.00 92.12 127 THR A O 1
ATOM 944 N N . THR A 1 128 ? -11.332 -5.840 7.210 1.00 94.62 128 THR A N 1
ATOM 945 C CA . THR A 1 128 ? -12.218 -6.978 7.481 1.00 94.62 128 THR A CA 1
ATOM 946 C C . THR A 1 128 ? -12.160 -7.408 8.946 1.00 94.62 128 THR A C 1
ATOM 948 O O . THR A 1 128 ? -11.099 -7.388 9.586 1.00 94.62 128 THR A O 1
ATOM 951 N N . CYS A 1 129 ? -13.315 -7.807 9.493 1.00 95.31 129 CYS A N 1
ATOM 952 C CA . CYS A 1 129 ? -13.407 -8.368 10.842 1.00 95.31 129 CYS A CA 1
ATOM 953 C C . CYS A 1 129 ? -12.781 -9.771 10.896 1.00 95.31 129 CYS A C 1
ATOM 955 O O . CYS A 1 129 ? -12.593 -10.410 9.862 1.00 95.31 129 CYS A O 1
ATOM 957 N N . VAL A 1 130 ? -12.475 -10.266 12.101 1.00 93.69 130 VAL A N 1
ATOM 958 C CA . VAL A 1 130 ? -11.823 -11.578 12.297 1.00 93.69 130 VAL A CA 1
ATOM 959 C C . VAL A 1 130 ? -12.587 -12.703 11.591 1.00 93.69 130 VAL A C 1
ATOM 961 O O . VAL A 1 130 ? -11.978 -13.467 10.851 1.00 93.69 130 VAL A O 1
ATOM 964 N N . GLY A 1 131 ? -13.918 -12.740 11.728 1.00 94.31 131 GLY A N 1
ATOM 965 C CA . GLY A 1 131 ? -14.753 -13.768 11.095 1.00 94.31 131 GLY A CA 1
ATOM 966 C C . GLY A 1 131 ? -14.832 -13.685 9.566 1.00 94.31 131 GLY A C 1
ATOM 967 O O . GLY A 1 131 ? -15.179 -14.665 8.923 1.00 94.31 131 GLY A O 1
ATO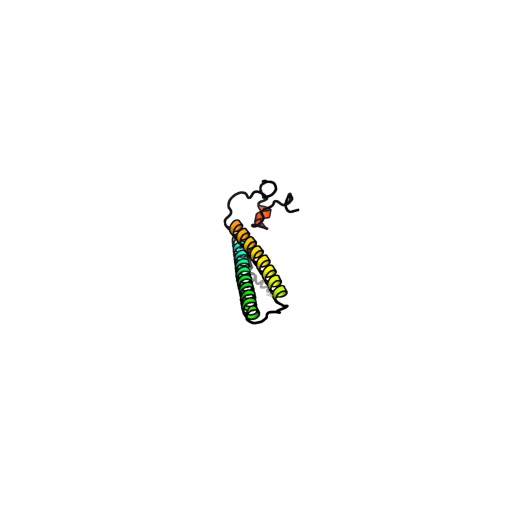M 968 N N . CYS A 1 132 ? -14.503 -12.536 8.968 1.00 95.50 132 CYS A N 1
ATOM 969 C CA . CYS A 1 132 ? -14.458 -12.357 7.513 1.00 95.50 132 CYS A CA 1
ATOM 970 C C . CYS A 1 132 ? -13.039 -12.438 6.933 1.00 95.50 132 CYS A C 1
ATOM 972 O O . CYS A 1 132 ? -12.895 -12.440 5.711 1.00 95.50 132 CYS A O 1
ATOM 974 N N . ALA A 1 133 ? -12.015 -12.456 7.788 1.00 87.88 133 ALA A N 1
ATOM 975 C CA . ALA A 1 133 ? -10.605 -12.563 7.417 1.00 87.88 133 ALA A CA 1
ATOM 976 C C . ALA A 1 133 ? -10.114 -14.022 7.344 1.00 87.88 133 ALA A C 1
ATOM 978 O O . ALA A 1 133 ? -8.909 -14.247 7.255 1.00 87.88 133 ALA A O 1
ATOM 979 N N . SER A 1 134 ? -11.044 -14.975 7.447 1.00 75.44 134 SER A N 1
ATOM 980 C CA . SER A 1 134 ? -10.835 -16.422 7.332 1.00 75.44 134 SER A CA 1
ATOM 981 C C . SER A 1 134 ? -11.218 -16.913 5.941 1.00 75.44 134 SER A C 1
ATOM 983 O O . SER A 1 134 ? -12.154 -16.314 5.351 1.00 75.44 134 SER A O 1
#